Protein AF-A0A7C2TU18-F1 (afdb_monomer_lite)

Structure (mmCIF, N/CA/C/O backbone):
data_AF-A0A7C2TU18-F1
#
_entry.id   AF-A0A7C2TU18-F1
#
loop_
_atom_site.group_PDB
_atom_site.id
_atom_site.type_symbol
_atom_site.label_atom_id
_atom_site.label_alt_id
_atom_site.label_comp_id
_atom_site.label_asym_id
_atom_site.label_entity_id
_atom_site.label_seq_id
_atom_site.pdbx_PDB_ins_code
_atom_site.Cartn_x
_atom_site.Cartn_y
_atom_site.Cartn_z
_atom_site.occupancy
_atom_site.B_iso_or_equiv
_atom_site.auth_seq_id
_atom_site.auth_comp_id
_atom_site.auth_asym_id
_atom_site.auth_atom_id
_atom_site.pdbx_PDB_model_num
ATOM 1 N N . MET A 1 1 ? 30.950 6.510 -57.341 1.00 47.94 1 MET A N 1
ATOM 2 C CA . MET A 1 1 ? 30.329 5.318 -56.715 1.00 47.94 1 MET A CA 1
ATOM 3 C C . MET A 1 1 ? 30.258 5.414 -55.173 1.00 47.94 1 MET A C 1
ATOM 5 O O . MET A 1 1 ? 30.187 4.395 -54.511 1.00 47.94 1 MET A O 1
ATOM 9 N N . PHE A 1 2 ? 30.204 6.627 -54.588 1.00 46.41 2 PHE A N 1
ATOM 10 C CA . PHE A 1 2 ? 30.297 6.897 -53.133 1.00 46.41 2 PHE A CA 1
ATOM 11 C C . PHE A 1 2 ? 29.015 7.518 -52.537 1.00 46.41 2 PHE A C 1
ATOM 13 O O . PHE A 1 2 ? 29.055 8.304 -51.602 1.00 46.41 2 PHE A O 1
ATOM 20 N N . ARG A 1 3 ? 27.843 7.210 -53.104 1.00 42.16 3 ARG A N 1
ATOM 21 C CA . ARG A 1 3 ? 26.557 7.791 -52.658 1.00 42.16 3 ARG A CA 1
ATOM 22 C C . ARG A 1 3 ? 25.675 6.837 -51.849 1.00 42.16 3 ARG A C 1
ATOM 24 O O . ARG A 1 3 ? 24.644 7.254 -51.346 1.00 42.16 3 ARG A O 1
ATOM 31 N N . ARG A 1 4 ? 26.065 5.564 -51.724 1.00 37.66 4 ARG A N 1
ATOM 32 C CA . ARG A 1 4 ? 25.243 4.514 -51.091 1.00 37.66 4 ARG A CA 1
ATOM 33 C C . ARG A 1 4 ? 25.739 4.061 -49.712 1.00 37.66 4 ARG A C 1
ATOM 35 O O . ARG A 1 4 ? 25.010 3.363 -49.024 1.00 37.66 4 ARG A O 1
ATOM 42 N N . LEU A 1 5 ? 26.932 4.486 -49.288 1.00 42.22 5 LEU A N 1
ATOM 43 C CA . LEU A 1 5 ? 27.543 4.038 -48.027 1.00 42.22 5 LEU A CA 1
ATOM 44 C C . LEU A 1 5 ? 27.126 4.856 -46.793 1.00 42.22 5 LEU A C 1
ATOM 46 O O . LEU A 1 5 ? 27.224 4.351 -45.682 1.00 42.22 5 LEU A O 1
ATOM 50 N N . ILE A 1 6 ? 26.588 6.068 -46.963 1.00 50.03 6 ILE A N 1
ATOM 51 C CA . ILE A 1 6 ? 26.106 6.885 -45.831 1.00 50.03 6 ILE A CA 1
ATOM 52 C C . ILE A 1 6 ? 24.764 6.349 -45.298 1.00 50.03 6 ILE A C 1
ATOM 54 O O . ILE A 1 6 ? 24.495 6.412 -44.102 1.00 50.03 6 ILE A O 1
ATOM 58 N N . ALA A 1 7 ? 23.945 5.743 -46.164 1.00 43.28 7 ALA A N 1
ATOM 59 C CA . ALA A 1 7 ? 22.635 5.221 -45.784 1.00 43.28 7 ALA A CA 1
ATOM 60 C C . ALA A 1 7 ? 22.717 3.972 -44.886 1.00 43.28 7 ALA A C 1
ATOM 62 O O . ALA A 1 7 ? 21.845 3.772 -44.051 1.00 43.28 7 ALA A O 1
ATOM 63 N N . ALA A 1 8 ? 23.764 3.149 -45.013 1.00 45.88 8 ALA A N 1
ATOM 64 C CA . ALA A 1 8 ? 23.895 1.926 -44.219 1.00 45.88 8 ALA A CA 1
ATOM 65 C C . ALA A 1 8 ? 24.374 2.195 -42.780 1.00 45.88 8 ALA A C 1
ATOM 67 O O . ALA A 1 8 ? 23.942 1.513 -41.856 1.00 45.88 8 ALA A O 1
ATOM 68 N N . ALA A 1 9 ? 25.213 3.216 -42.568 1.00 46.28 9 ALA A N 1
ATOM 69 C CA . ALA A 1 9 ? 25.729 3.551 -41.239 1.00 46.28 9 ALA A CA 1
ATOM 70 C C . ALA A 1 9 ? 24.669 4.205 -40.332 1.00 46.28 9 ALA A C 1
ATOM 72 O O . ALA A 1 9 ? 24.688 4.010 -39.120 1.00 46.28 9 ALA A O 1
ATOM 73 N N . PHE A 1 10 ? 23.708 4.932 -40.911 1.00 44.97 10 PHE A N 1
ATOM 74 C CA . PHE A 1 10 ? 22.640 5.590 -40.149 1.00 44.97 10 PHE A CA 1
ATOM 75 C C . PHE A 1 10 ? 21.544 4.618 -39.675 1.00 44.97 10 PHE A C 1
ATOM 77 O O . PHE A 1 10 ? 20.883 4.868 -38.671 1.00 44.97 10 PHE A O 1
ATOM 84 N N . VAL A 1 11 ? 21.364 3.491 -40.371 1.00 45.97 11 VAL A N 1
ATOM 85 C CA . VAL A 1 11 ? 20.297 2.514 -40.086 1.00 45.97 11 VAL A CA 1
ATOM 86 C C . VAL A 1 11 ? 20.644 1.599 -38.903 1.00 45.97 11 VAL A C 1
ATOM 88 O O . VAL A 1 11 ? 19.749 1.140 -38.200 1.00 45.97 11 VAL A O 1
ATOM 91 N N . VAL A 1 12 ? 21.930 1.386 -38.609 1.00 48.75 12 VAL A N 1
ATOM 92 C CA . VAL A 1 12 ? 22.366 0.544 -37.475 1.00 48.75 12 VAL A CA 1
ATOM 93 C C . VAL A 1 12 ? 22.209 1.263 -36.122 1.00 48.75 12 VAL A C 1
ATOM 95 O O . VAL A 1 12 ? 22.082 0.616 -35.086 1.00 48.75 12 VAL A O 1
ATOM 98 N N . MET A 1 13 ? 22.138 2.599 -36.111 1.00 45.44 13 MET A N 1
ATOM 99 C CA . MET A 1 13 ? 22.118 3.404 -34.880 1.00 45.44 13 MET A CA 1
ATOM 100 C C . MET A 1 13 ? 20.735 3.510 -34.202 1.00 45.44 13 MET A C 1
ATOM 102 O O . MET A 1 13 ? 20.628 4.069 -33.116 1.00 45.44 13 MET A O 1
ATOM 106 N N . ILE A 1 14 ? 19.668 2.966 -34.797 1.00 50.91 14 ILE A N 1
ATOM 107 C CA . ILE A 1 14 ? 18.290 3.122 -34.280 1.00 50.91 14 ILE A CA 1
ATOM 108 C C . ILE A 1 14 ? 17.891 1.979 -33.313 1.00 50.91 14 ILE A C 1
ATOM 110 O O . ILE A 1 14 ? 16.820 2.002 -32.714 1.00 50.91 14 ILE A O 1
ATOM 114 N N . TYR A 1 15 ? 18.758 0.990 -33.076 1.00 46.94 15 TYR A N 1
ATOM 115 C CA . TYR A 1 15 ? 18.370 -0.255 -32.393 1.00 46.94 15 TYR A CA 1
ATOM 116 C C . TYR A 1 15 ? 18.419 -0.282 -30.852 1.00 46.94 15 TYR A C 1
ATOM 118 O O . TYR A 1 15 ? 18.188 -1.342 -30.278 1.00 46.94 15 TYR A O 1
ATOM 126 N N . PHE A 1 16 ? 18.658 0.830 -30.146 1.00 48.62 16 PHE A N 1
ATOM 127 C CA . PHE A 1 16 ? 18.847 0.786 -28.680 1.00 48.62 16 PHE A CA 1
ATOM 128 C C . PHE A 1 16 ? 18.056 1.820 -27.873 1.00 48.62 16 PHE A C 1
ATOM 130 O O . PHE A 1 16 ? 18.578 2.405 -26.929 1.00 48.62 16 PHE A O 1
ATOM 137 N N . ILE A 1 17 ? 16.773 2.026 -28.182 1.00 52.06 17 ILE A N 1
ATOM 138 C CA . ILE A 1 17 ? 15.893 2.774 -27.264 1.00 52.06 17 ILE A CA 1
ATOM 139 C C . ILE A 1 17 ? 14.558 2.074 -27.010 1.00 52.06 17 ILE A C 1
ATOM 141 O O . ILE A 1 17 ? 13.512 2.699 -26.904 1.00 52.06 17 ILE A O 1
ATOM 145 N N . THR A 1 18 ? 14.573 0.754 -26.829 1.00 55.19 18 THR A N 1
ATOM 146 C CA . THR A 1 18 ? 13.555 0.128 -25.975 1.00 55.19 18 THR A CA 1
ATOM 147 C C . THR A 1 18 ? 14.027 0.256 -24.533 1.00 55.19 18 THR A C 1
ATOM 149 O O . THR A 1 18 ? 14.586 -0.679 -23.960 1.00 55.19 18 THR A O 1
ATOM 152 N N . GLY A 1 19 ? 13.860 1.454 -23.966 1.00 53.28 19 GLY A N 1
ATOM 153 C CA . GLY A 1 19 ? 13.987 1.660 -22.530 1.00 53.28 19 GLY A CA 1
ATOM 154 C C . GLY A 1 19 ? 12.940 0.796 -21.841 1.00 53.28 19 GLY A C 1
ATOM 155 O O . GLY A 1 19 ? 11.756 1.121 -21.845 1.00 53.28 19 GLY A O 1
ATOM 156 N N . CYS A 1 20 ? 13.355 -0.353 -21.310 1.00 52.81 20 CYS A N 1
ATOM 157 C CA . CYS A 1 20 ? 12.496 -1.154 -20.457 1.00 52.81 20 CYS A CA 1
ATOM 158 C C . CYS A 1 20 ? 12.241 -0.319 -19.201 1.00 52.81 20 CYS A C 1
ATOM 160 O O . CYS A 1 20 ? 13.165 -0.082 -18.422 1.00 52.81 20 CYS A O 1
ATOM 162 N N . ALA A 1 21 ? 11.015 0.182 -19.037 1.00 55.09 21 ALA A N 1
ATOM 163 C CA . ALA A 1 21 ? 10.607 0.860 -17.817 1.00 55.09 21 ALA A CA 1
ATOM 164 C C . ALA A 1 21 ? 10.706 -0.147 -16.663 1.00 55.09 21 ALA A C 1
ATOM 166 O O . ALA A 1 21 ? 9.841 -1.006 -16.480 1.00 55.09 21 ALA A O 1
ATOM 167 N N . GLY A 1 22 ? 11.811 -0.089 -15.921 1.00 54.16 22 GLY A N 1
ATOM 168 C CA . GLY A 1 22 ? 12.026 -0.923 -14.751 1.00 54.16 22 GLY A CA 1
ATOM 169 C C . GLY A 1 22 ? 11.052 -0.507 -13.655 1.00 54.16 22 GLY A C 1
ATOM 170 O O . GLY A 1 22 ? 11.198 0.567 -13.075 1.00 54.16 22 GLY A O 1
ATOM 171 N N . SER A 1 23 ? 10.057 -1.348 -13.367 1.00 57.09 23 SER A N 1
ATOM 172 C CA . SER A 1 23 ? 9.248 -1.189 -12.156 1.00 57.09 23 SER A CA 1
ATOM 173 C C . SER A 1 23 ? 10.078 -1.667 -10.969 1.00 57.09 23 SER A C 1
ATOM 175 O O . SER A 1 23 ? 10.380 -2.860 -10.851 1.00 57.09 23 SER A O 1
ATOM 177 N N . SER A 1 24 ? 10.478 -0.738 -10.104 1.00 62.62 24 SER A N 1
ATOM 178 C CA . SER A 1 24 ? 11.196 -1.074 -8.876 1.00 62.62 24 SER A CA 1
ATOM 179 C C . SER A 1 24 ? 10.190 -1.414 -7.782 1.00 62.62 24 SER A C 1
ATOM 181 O O . SER A 1 24 ? 9.345 -0.592 -7.420 1.00 62.62 24 SER A O 1
ATOM 183 N N . ARG A 1 25 ? 10.277 -2.638 -7.250 1.00 73.31 25 ARG A N 1
ATOM 184 C CA . ARG A 1 25 ? 9.411 -3.108 -6.164 1.00 73.31 25 ARG A CA 1
ATOM 185 C C . ARG A 1 25 ? 10.062 -2.834 -4.816 1.00 73.31 25 ARG A C 1
ATOM 187 O O . ARG A 1 25 ? 11.115 -3.398 -4.527 1.00 73.31 25 ARG A O 1
ATOM 194 N N . THR A 1 26 ? 9.387 -2.071 -3.964 1.00 81.50 26 THR A N 1
ATOM 195 C CA . THR A 1 26 ? 9.884 -1.734 -2.622 1.00 81.50 26 THR A CA 1
ATOM 196 C C . THR A 1 26 ? 8.873 -2.149 -1.563 1.00 81.50 26 THR A C 1
ATOM 198 O O . THR A 1 26 ? 7.671 -1.939 -1.717 1.00 81.50 26 THR A O 1
ATOM 201 N N . ILE A 1 27 ? 9.349 -2.755 -0.475 1.00 86.50 27 ILE A N 1
ATOM 202 C CA . ILE A 1 27 ? 8.536 -3.035 0.713 1.00 86.50 27 ILE A CA 1
ATOM 203 C C . ILE A 1 27 ? 8.916 -2.012 1.771 1.00 86.50 27 ILE A C 1
ATOM 205 O O . ILE A 1 27 ? 10.089 -1.894 2.117 1.00 86.50 27 ILE A O 1
ATOM 209 N N . ILE A 1 28 ? 7.925 -1.300 2.292 1.00 87.25 28 ILE A N 1
ATOM 210 C CA . ILE A 1 28 ? 8.115 -0.307 3.345 1.00 87.25 28 ILE A CA 1
ATOM 211 C C . ILE A 1 28 ? 7.219 -0.618 4.540 1.00 87.25 28 ILE A C 1
ATOM 213 O O . ILE A 1 28 ? 6.201 -1.309 4.426 1.00 87.25 28 ILE A O 1
ATOM 217 N N . ASN A 1 29 ? 7.598 -0.085 5.694 1.00 89.06 29 ASN A N 1
ATOM 218 C CA . ASN A 1 29 ? 6.771 -0.135 6.892 1.00 89.06 29 ASN A CA 1
ATOM 219 C C . ASN A 1 29 ? 5.690 0.948 6.843 1.00 89.06 29 ASN A C 1
ATOM 221 O O . ASN A 1 29 ? 5.788 1.910 6.081 1.00 89.06 29 ASN A O 1
ATOM 225 N N . GLN A 1 30 ? 4.681 0.795 7.698 1.00 86.94 30 GLN A N 1
ATOM 226 C CA . GLN A 1 30 ? 3.585 1.748 7.874 1.00 86.94 30 GLN A CA 1
ATOM 227 C C . GLN A 1 30 ? 4.045 3.211 7.958 1.00 86.94 30 GLN A C 1
ATOM 229 O O . GLN A 1 30 ? 3.504 4.074 7.272 1.00 86.94 30 GLN A O 1
ATOM 234 N N . GLU A 1 31 ? 5.056 3.482 8.782 1.00 85.31 31 GLU A N 1
ATOM 235 C CA . GLU A 1 31 ? 5.574 4.830 9.048 1.00 85.31 31 GLU A CA 1
ATOM 236 C C . GLU A 1 31 ? 6.109 5.514 7.795 1.00 85.31 31 GLU A C 1
ATOM 238 O O . GLU A 1 31 ? 6.058 6.734 7.680 1.00 85.31 31 GLU A O 1
ATOM 243 N N . SER A 1 32 ? 6.602 4.725 6.840 1.00 85.06 32 SER A N 1
ATOM 244 C CA . SER A 1 32 ? 7.196 5.254 5.626 1.00 85.06 32 SER A CA 1
ATOM 245 C C . SER A 1 32 ? 6.162 5.539 4.534 1.00 85.06 32 SER A C 1
ATOM 247 O O . SER A 1 32 ? 6.475 6.252 3.586 1.00 85.06 32 SER A O 1
ATOM 249 N N . VAL A 1 33 ? 4.942 4.994 4.636 1.00 84.12 33 VAL A N 1
ATOM 250 C CA . VAL A 1 33 ? 3.895 5.120 3.603 1.00 84.12 33 VAL A CA 1
ATOM 251 C C . VAL A 1 33 ? 3.575 6.574 3.235 1.00 84.12 33 VAL A C 1
ATOM 253 O O . VAL A 1 33 ? 3.491 6.851 2.037 1.00 84.12 33 VAL A O 1
ATOM 256 N N . PRO A 1 34 ? 3.451 7.521 4.187 1.00 84.12 34 PRO A N 1
ATOM 257 C CA . PRO A 1 34 ? 3.138 8.912 3.861 1.00 84.12 34 PRO A CA 1
ATOM 258 C C . PRO A 1 34 ? 4.191 9.619 2.997 1.00 84.12 34 PRO A C 1
ATOM 260 O O . PRO A 1 34 ? 3.852 10.582 2.319 1.00 84.12 34 PRO A O 1
ATOM 263 N N . TYR A 1 35 ? 5.446 9.151 2.974 1.00 83.00 35 TYR A N 1
ATOM 264 C CA . TYR A 1 35 ? 6.505 9.755 2.151 1.00 83.00 35 TYR A CA 1
ATOM 265 C C . TYR A 1 35 ? 6.425 9.363 0.669 1.00 83.00 35 TYR A C 1
ATOM 267 O O . TYR A 1 35 ? 7.135 9.934 -0.154 1.00 83.00 35 TYR A O 1
ATOM 275 N N . PHE A 1 36 ? 5.571 8.398 0.315 1.00 79.75 36 PHE A N 1
ATOM 276 C CA . PHE A 1 36 ? 5.421 7.888 -1.047 1.00 79.75 36 PHE A CA 1
ATOM 277 C C . PHE A 1 36 ? 4.027 8.201 -1.607 1.00 79.75 36 PHE A C 1
ATOM 279 O O . PHE A 1 36 ? 3.278 7.302 -1.991 1.00 79.75 36 PHE A O 1
ATOM 286 N N . THR A 1 37 ? 3.669 9.487 -1.661 1.00 76.75 37 THR A N 1
ATOM 287 C CA . THR A 1 37 ? 2.358 9.958 -2.151 1.00 76.75 37 THR A CA 1
ATOM 288 C C . THR A 1 37 ? 2.113 9.652 -3.631 1.00 76.75 37 THR A C 1
ATOM 290 O O . THR A 1 37 ? 0.971 9.422 -4.035 1.00 76.75 37 THR A O 1
ATOM 293 N N . ASP A 1 38 ? 3.181 9.608 -4.430 1.00 77.06 38 ASP A N 1
ATOM 294 C CA . ASP A 1 38 ? 3.106 9.409 -5.883 1.00 77.06 38 ASP A CA 1
ATOM 295 C C . ASP A 1 38 ? 3.257 7.945 -6.311 1.00 77.06 38 ASP A C 1
ATOM 297 O O . ASP A 1 38 ? 2.951 7.586 -7.451 1.00 77.06 38 ASP A O 1
ATOM 301 N N . ALA A 1 39 ? 3.686 7.077 -5.395 1.00 82.00 39 ALA A N 1
ATOM 302 C CA . ALA A 1 39 ? 3.900 5.669 -5.682 1.00 82.00 39 ALA A CA 1
ATOM 303 C C . ALA A 1 39 ? 2.583 4.879 -5.672 1.00 82.00 39 ALA A C 1
ATOM 305 O O . ALA A 1 39 ? 1.641 5.170 -4.928 1.00 82.00 39 ALA A O 1
ATOM 306 N N . LYS A 1 40 ? 2.527 3.820 -6.486 1.00 89.31 40 LYS A N 1
ATOM 307 C CA . LYS A 1 40 ? 1.391 2.893 -6.492 1.00 89.31 40 LYS A CA 1
ATOM 308 C C . LYS A 1 40 ? 1.594 1.837 -5.418 1.00 89.31 40 LYS A C 1
ATOM 310 O O . LYS A 1 40 ? 2.545 1.061 -5.477 1.00 89.31 40 LYS A O 1
ATOM 315 N N . ILE A 1 41 ? 0.670 1.755 -4.468 1.00 91.50 41 ILE A N 1
ATOM 316 C CA . ILE A 1 41 ? 0.678 0.707 -3.446 1.00 91.50 41 ILE A CA 1
ATOM 317 C C . ILE A 1 41 ? 0.022 -0.539 -4.043 1.00 91.50 41 ILE A C 1
ATOM 319 O O . ILE A 1 41 ? -1.160 -0.534 -4.368 1.00 91.50 41 ILE A O 1
ATOM 323 N N . MET A 1 42 ? 0.776 -1.617 -4.216 1.00 92.69 42 MET A N 1
ATOM 324 C CA . MET A 1 42 ? 0.297 -2.837 -4.877 1.00 92.69 42 MET A CA 1
ATOM 325 C C . MET A 1 42 ? -0.309 -3.840 -3.920 1.00 92.69 42 MET A C 1
ATOM 327 O O . MET A 1 42 ? -1.260 -4.542 -4.259 1.00 92.69 42 MET A O 1
ATOM 331 N N . SER A 1 43 ? 0.201 -3.881 -2.700 1.00 92.62 43 SER A N 1
ATOM 332 C CA . SER A 1 43 ? -0.399 -4.686 -1.652 1.00 92.62 43 SER A CA 1
ATOM 333 C C . SER A 1 43 ? -0.099 -4.090 -0.295 1.00 92.62 43 SER A C 1
ATOM 335 O O . SER A 1 43 ? 0.944 -3.467 -0.100 1.00 92.62 43 SER A O 1
ATOM 337 N N . VAL A 1 44 ? -0.972 -4.346 0.664 1.00 94.75 44 VAL A N 1
ATOM 338 C CA . VAL A 1 44 ? -0.717 -4.050 2.070 1.00 94.75 44 VAL A CA 1
ATOM 339 C C . VAL A 1 44 ? -0.892 -5.307 2.892 1.00 94.75 44 VAL A C 1
ATOM 341 O O . VAL A 1 44 ? -1.784 -6.111 2.644 1.00 94.75 44 VAL A O 1
ATOM 344 N N . THR A 1 45 ? -0.013 -5.481 3.865 1.00 94.44 45 THR A N 1
ATOM 345 C CA . THR A 1 45 ? -0.129 -6.512 4.886 1.00 94.44 45 THR A CA 1
ATOM 346 C C . THR A 1 45 ? -0.618 -5.842 6.153 1.00 94.44 45 THR A C 1
ATOM 348 O O . THR A 1 45 ? 0.050 -4.939 6.660 1.00 94.44 45 THR A O 1
ATOM 351 N N . LEU A 1 46 ? -1.765 -6.275 6.651 1.00 93.75 46 LEU A N 1
ATOM 352 C CA . LEU A 1 46 ? -2.374 -5.765 7.867 1.00 93.75 46 LEU A CA 1
ATOM 353 C C . LEU A 1 46 ? -1.683 -6.326 9.122 1.00 93.75 46 LEU A C 1
ATOM 355 O O . LEU A 1 46 ? -0.906 -7.287 9.057 1.00 93.75 46 LEU A O 1
ATOM 359 N N . LEU A 1 47 ? -1.965 -5.726 10.279 1.00 92.44 47 LEU A N 1
ATOM 360 C CA . LEU A 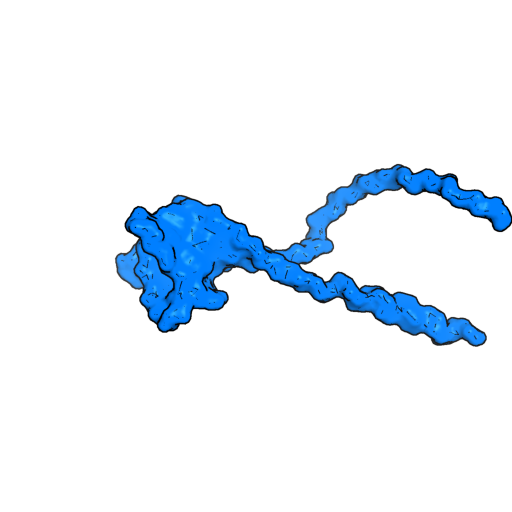1 47 ? -1.443 -6.176 11.578 1.00 92.44 47 LEU A CA 1
ATOM 361 C C . LEU A 1 47 ? -1.868 -7.613 11.927 1.00 92.44 47 LEU A C 1
ATOM 363 O O . LEU A 1 47 ? -1.075 -8.355 12.501 1.00 92.44 47 LEU A O 1
ATOM 367 N N . ASN A 1 48 ? -3.069 -8.030 11.511 1.00 92.06 48 ASN A N 1
ATOM 368 C CA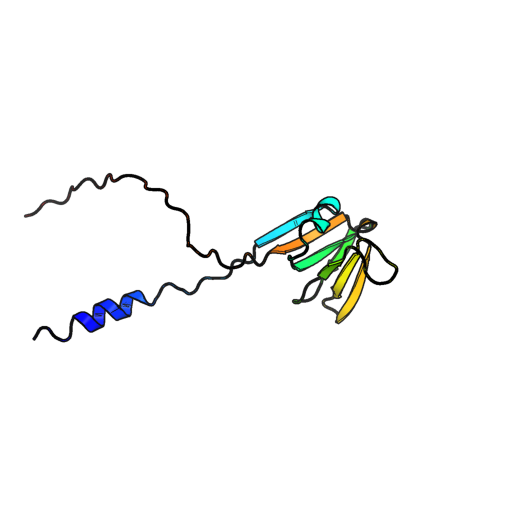 . ASN A 1 48 ? -3.577 -9.401 11.667 1.00 92.06 48 ASN A CA 1
ATOM 369 C C . ASN A 1 48 ? -2.907 -10.420 10.713 1.00 92.06 48 ASN A C 1
ATOM 371 O O . ASN A 1 48 ? -3.225 -11.604 10.761 1.00 92.06 48 ASN A O 1
ATOM 375 N N . GLY A 1 49 ? -1.991 -9.979 9.841 1.00 90.31 49 GLY A N 1
ATOM 376 C CA . GLY A 1 49 ? -1.313 -10.819 8.853 1.00 90.31 49 GLY A CA 1
ATOM 377 C C . GLY A 1 49 ? -2.045 -10.971 7.517 1.00 90.31 49 GLY A C 1
ATOM 378 O O . GLY A 1 49 ? -1.459 -11.514 6.582 1.00 90.31 49 GLY A O 1
ATOM 379 N N . GLU A 1 50 ? -3.269 -10.458 7.392 1.00 93.50 50 GLU A N 1
ATOM 380 C CA . GLU A 1 50 ? -4.029 -10.457 6.142 1.00 93.50 50 GLU A CA 1
ATOM 381 C C . GLU A 1 50 ? -3.335 -9.600 5.077 1.00 93.50 50 GLU A C 1
ATOM 383 O O . GLU A 1 50 ? -2.767 -8.545 5.374 1.00 93.50 50 GLU A O 1
ATOM 388 N N . VAL A 1 51 ? -3.378 -10.046 3.821 1.00 93.75 51 VAL A N 1
ATOM 389 C CA . VAL A 1 51 ? -2.774 -9.330 2.694 1.00 93.75 51 VAL A CA 1
ATOM 390 C C . VAL A 1 51 ? -3.855 -8.876 1.729 1.00 93.75 51 VAL A C 1
ATOM 392 O O . VAL A 1 51 ? -4.495 -9.690 1.067 1.00 93.75 51 VAL A O 1
ATOM 395 N N . ILE A 1 52 ? -4.001 -7.562 1.587 1.00 94.00 52 ILE A N 1
ATOM 396 C CA . ILE A 1 52 ? -4.898 -6.961 0.604 1.00 94.00 52 ILE A CA 1
ATOM 397 C C . ILE A 1 52 ? -4.079 -6.599 -0.627 1.00 94.00 52 ILE A C 1
ATOM 399 O O . ILE A 1 52 ? -3.138 -5.809 -0.552 1.00 94.00 52 ILE A O 1
ATOM 403 N N . THR A 1 53 ? -4.445 -7.185 -1.767 1.00 94.88 53 THR A N 1
ATOM 404 C CA . THR A 1 53 ? -3.794 -6.931 -3.059 1.00 94.88 53 THR A CA 1
ATOM 405 C C . THR A 1 53 ? -4.674 -6.036 -3.921 1.00 94.88 53 THR A C 1
ATOM 407 O O . THR A 1 53 ? -5.846 -6.341 -4.171 1.00 94.88 53 THR A O 1
ATOM 410 N N . PHE A 1 54 ? -4.103 -4.927 -4.381 1.00 94.50 54 PHE A N 1
ATOM 411 C CA . PHE A 1 54 ? -4.758 -3.980 -5.272 1.00 94.50 54 PHE A CA 1
ATOM 412 C C . PHE A 1 54 ? -4.637 -4.423 -6.733 1.00 94.50 54 PHE A C 1
ATOM 414 O O . PHE A 1 54 ? -3.754 -5.195 -7.102 1.00 94.50 54 PHE A O 1
ATOM 421 N N . ASN A 1 55 ? -5.546 -3.942 -7.577 1.00 93.38 55 ASN A N 1
ATOM 422 C CA . ASN A 1 55 ? -5.470 -4.153 -9.019 1.00 93.38 55 ASN A CA 1
ATOM 423 C C . ASN A 1 55 ? -4.343 -3.313 -9.657 1.00 93.38 55 ASN A C 1
ATOM 425 O O . ASN A 1 55 ? -3.620 -2.594 -8.972 1.00 93.38 55 ASN A O 1
ATOM 429 N N . ALA A 1 56 ? -4.211 -3.364 -10.986 1.00 89.12 56 ALA A N 1
ATOM 430 C CA . ALA A 1 56 ? -3.146 -2.675 -11.727 1.00 89.12 56 ALA A CA 1
ATOM 431 C C . ALA A 1 56 ? -3.102 -1.140 -11.539 1.00 89.12 56 ALA A C 1
ATOM 433 O O . ALA A 1 56 ? -2.074 -0.509 -11.798 1.00 89.12 56 ALA A O 1
ATOM 434 N N . ASN A 1 57 ? -4.193 -0.523 -11.071 1.00 89.50 57 ASN A N 1
ATOM 435 C CA . ASN A 1 57 ? -4.208 0.907 -10.752 1.00 89.50 57 ASN A CA 1
ATOM 436 C C . ASN A 1 57 ? -3.524 1.209 -9.410 1.00 89.50 57 ASN A C 1
ATOM 438 O O . ASN A 1 57 ? -3.092 2.341 -9.193 1.00 89.50 57 ASN A O 1
ATOM 442 N N . GLY A 1 58 ? -3.398 0.201 -8.545 1.00 90.88 58 GLY A N 1
ATOM 443 C CA . GLY A 1 58 ? -2.862 0.309 -7.197 1.00 90.88 58 GLY A CA 1
ATOM 444 C C . GLY A 1 58 ? -3.785 1.018 -6.214 1.00 90.88 58 GLY A C 1
ATOM 445 O O . GLY A 1 58 ? -4.855 1.528 -6.554 1.00 90.88 58 GLY A O 1
ATOM 446 N N . GLY A 1 59 ? -3.352 1.016 -4.961 1.00 92.62 59 GLY A N 1
ATOM 447 C CA . GLY A 1 59 ? -3.828 1.901 -3.915 1.00 92.62 59 GLY A CA 1
ATOM 448 C C . GLY A 1 59 ? -2.996 3.179 -3.862 1.00 92.62 59 GLY A C 1
ATOM 449 O O . GLY A 1 59 ? -1.830 3.202 -4.264 1.00 92.62 59 GLY A O 1
ATOM 450 N N . ARG A 1 60 ? -3.603 4.242 -3.344 1.00 91.44 60 ARG A N 1
ATOM 451 C CA . ARG A 1 60 ? -2.952 5.522 -3.057 1.00 91.44 60 ARG A CA 1
ATOM 452 C C . ARG A 1 60 ? -3.145 5.884 -1.600 1.00 91.44 60 ARG A C 1
ATOM 454 O O . ARG A 1 60 ? -4.201 5.620 -1.025 1.00 91.44 60 ARG A O 1
ATOM 461 N N . TYR A 1 61 ? -2.123 6.499 -1.027 1.00 91.88 61 TYR A N 1
ATOM 462 C CA . TYR A 1 61 ? -2.211 7.101 0.289 1.00 91.88 61 TYR A CA 1
ATOM 463 C C . TYR A 1 61 ? -2.953 8.441 0.216 1.00 91.88 61 TYR A C 1
ATOM 465 O O . TYR A 1 61 ? -2.724 9.240 -0.689 1.00 91.88 61 TYR A O 1
ATOM 473 N N . TYR A 1 62 ? -3.826 8.682 1.188 1.00 90.56 62 TYR A N 1
ATOM 474 C CA . TYR A 1 62 ? -4.521 9.941 1.395 1.00 90.56 62 TYR A CA 1
ATOM 475 C C . TYR A 1 62 ? -4.377 10.350 2.859 1.00 90.56 62 TYR A C 1
ATOM 477 O O . TYR A 1 62 ? -4.816 9.634 3.761 1.00 90.56 62 TYR A O 1
ATOM 485 N N . GLU A 1 63 ? -3.829 11.543 3.090 1.00 89.62 63 GLU A N 1
ATOM 486 C CA . GLU A 1 63 ? -3.750 12.141 4.429 1.00 89.62 63 GLU A CA 1
ATOM 487 C C . GLU A 1 63 ? -5.151 12.344 5.024 1.00 89.62 63 GLU A C 1
ATOM 489 O O . GLU A 1 63 ? -5.384 12.137 6.213 1.00 89.62 63 GLU A O 1
ATOM 494 N N . ARG A 1 64 ? -6.121 12.693 4.171 1.00 88.56 64 ARG A N 1
ATOM 495 C CA . ARG A 1 64 ? -7.529 12.838 4.534 1.00 88.56 64 ARG A CA 1
ATOM 496 C C . ARG A 1 64 ? -8.407 12.319 3.407 1.00 88.56 64 ARG A C 1
ATOM 498 O O . ARG A 1 64 ? -8.317 12.790 2.275 1.00 88.56 64 ARG A O 1
ATOM 505 N N . TYR A 1 65 ? -9.279 11.375 3.725 1.00 86.19 65 TYR A N 1
ATOM 506 C CA . TYR A 1 65 ? -10.265 10.841 2.796 1.00 86.19 65 TYR A CA 1
ATOM 507 C C . TYR A 1 65 ? -11.605 10.714 3.514 1.00 86.19 65 TYR A C 1
ATOM 509 O O . TYR A 1 65 ? -11.781 9.886 4.411 1.00 86.19 65 TYR A O 1
ATOM 517 N N . LYS A 1 66 ? -12.566 11.556 3.119 1.00 87.31 66 LYS A N 1
ATOM 518 C CA . LYS A 1 66 ? -13.854 11.702 3.815 1.00 87.31 66 LYS A CA 1
ATOM 519 C C . LYS A 1 66 ? -13.623 12.027 5.306 1.00 87.31 66 LYS A C 1
ATOM 521 O O . LYS A 1 66 ? -12.899 12.968 5.613 1.00 87.31 66 LYS A O 1
ATOM 526 N N . ASN A 1 67 ? -14.199 11.236 6.214 1.00 88.06 67 ASN A N 1
ATOM 527 C CA . ASN A 1 67 ? -14.071 11.393 7.668 1.00 88.06 67 ASN A CA 1
ATOM 528 C C . ASN A 1 67 ? -12.897 10.599 8.265 1.00 88.06 67 ASN A C 1
ATOM 530 O O . ASN A 1 67 ? -12.776 10.515 9.483 1.00 88.06 67 ASN A O 1
ATOM 534 N N . GLN A 1 68 ? -12.053 9.990 7.429 1.00 85.50 68 GLN A N 1
ATOM 535 C CA . GLN A 1 68 ? -10.913 9.193 7.869 1.00 85.50 68 GLN A CA 1
ATOM 536 C C . GLN A 1 68 ? -9.609 9.908 7.515 1.00 85.50 68 GLN A C 1
ATOM 538 O O . GLN A 1 68 ? -9.492 10.552 6.469 1.00 85.50 68 GLN A O 1
ATOM 543 N N . GLN A 1 69 ? -8.635 9.812 8.412 1.00 90.75 69 GLN A N 1
ATOM 544 C CA . GLN A 1 69 ? -7.298 10.368 8.229 1.00 90.75 69 GLN A CA 1
ATOM 545 C C . GLN A 1 69 ? -6.312 9.231 7.987 1.00 90.75 69 GLN A C 1
ATOM 547 O O . GLN A 1 69 ? -6.532 8.122 8.474 1.00 90.75 69 GLN A O 1
ATOM 552 N N . ARG A 1 70 ? -5.244 9.520 7.239 1.00 91.00 70 ARG A N 1
ATOM 553 C CA . ARG A 1 70 ? -4.124 8.611 6.967 1.00 91.00 70 ARG A CA 1
ATOM 554 C C . ARG A 1 70 ? -4.620 7.242 6.493 1.00 91.00 70 ARG A C 1
ATOM 556 O O . ARG A 1 70 ? -4.505 6.239 7.194 1.00 91.00 70 ARG A O 1
ATOM 563 N N . VAL A 1 71 ? -5.217 7.198 5.306 1.00 93.94 71 VAL A N 1
ATOM 564 C CA . VAL A 1 71 ? -5.780 5.964 4.737 1.00 93.94 71 VAL A CA 1
ATOM 565 C C . VAL A 1 71 ? -5.161 5.621 3.391 1.00 93.94 71 VAL A C 1
ATOM 567 O O . VAL A 1 71 ? -4.724 6.492 2.645 1.00 93.94 71 VAL A O 1
ATOM 570 N N . ILE A 1 72 ? -5.171 4.338 3.051 1.00 92.88 72 ILE A N 1
ATOM 571 C CA . ILE A 1 72 ? -4.844 3.832 1.723 1.00 92.88 72 ILE A CA 1
ATOM 572 C C . ILE A 1 72 ? -6.152 3.451 1.038 1.00 92.88 72 ILE A C 1
ATOM 574 O O . ILE A 1 72 ? -6.928 2.652 1.565 1.00 92.88 72 ILE A O 1
ATOM 578 N N . VAL A 1 73 ? -6.396 4.022 -0.137 1.00 94.00 73 VAL A N 1
ATOM 579 C CA . VAL A 1 73 ? -7.611 3.784 -0.922 1.00 94.00 73 VAL A CA 1
ATOM 580 C C . VAL A 1 73 ? -7.235 3.205 -2.273 1.00 94.00 73 VAL A C 1
ATOM 582 O O . VAL A 1 73 ? -6.376 3.740 -2.970 1.00 94.00 73 VAL A O 1
ATOM 585 N N . GLY A 1 74 ? -7.905 2.128 -2.666 1.00 94.06 74 GLY A N 1
ATOM 586 C CA . GLY A 1 74 ? -7.713 1.508 -3.973 1.00 94.06 74 GLY A CA 1
ATOM 587 C C . GLY A 1 74 ? -8.802 0.497 -4.287 1.00 94.06 74 GLY A C 1
ATOM 588 O O . GLY A 1 74 ? -9.700 0.259 -3.481 1.00 94.06 74 GLY A O 1
ATOM 589 N N . ARG A 1 75 ? -8.726 -0.119 -5.468 1.00 94.81 75 ARG A N 1
ATOM 590 C CA . ARG A 1 75 ? -9.567 -1.274 -5.806 1.00 94.81 75 ARG A CA 1
ATOM 591 C C . ARG A 1 75 ? -8.755 -2.552 -5.709 1.00 94.81 75 ARG A C 1
ATOM 593 O O . ARG A 1 75 ? -7.634 -2.605 -6.212 1.00 94.81 75 ARG A O 1
ATOM 600 N N . THR A 1 76 ? -9.321 -3.573 -5.085 1.00 94.56 76 THR A N 1
ATOM 601 C CA . THR A 1 76 ? -8.715 -4.901 -5.008 1.00 94.56 76 THR A CA 1
ATOM 602 C C . THR A 1 76 ? -8.725 -5.580 -6.375 1.00 94.56 76 THR A C 1
ATOM 604 O O . THR A 1 76 ? -9.435 -5.165 -7.298 1.00 94.56 76 THR A O 1
ATOM 607 N N . VAL A 1 77 ? -7.963 -6.664 -6.507 1.00 92.94 77 VAL A N 1
ATOM 608 C CA . VAL A 1 77 ? -8.002 -7.536 -7.696 1.00 92.94 77 VAL A CA 1
ATOM 609 C C . VAL A 1 77 ? -9.394 -8.125 -7.971 1.00 92.94 77 VAL A C 1
ATOM 611 O O . VAL A 1 77 ? -9.703 -8.451 -9.109 1.00 92.94 77 VAL A O 1
ATOM 614 N N . GLN A 1 78 ? -10.257 -8.191 -6.953 1.00 92.56 78 GLN A N 1
ATOM 615 C CA . GLN A 1 78 ? -11.653 -8.638 -7.057 1.00 92.56 78 GLN A CA 1
ATOM 616 C C . GLN A 1 78 ? -12.610 -7.508 -7.485 1.00 92.56 78 GLN A C 1
ATOM 618 O O . GLN A 1 78 ? -13.819 -7.704 -7.545 1.00 92.56 78 GLN A O 1
ATOM 623 N N . GLY A 1 79 ? -12.092 -6.303 -7.746 1.00 90.44 79 GLY A N 1
ATOM 624 C CA . GLY A 1 79 ? -12.882 -5.140 -8.155 1.00 90.44 79 GLY A CA 1
ATOM 625 C C . GLY A 1 79 ? -13.560 -4.385 -7.007 1.00 90.44 79 GLY A C 1
ATOM 626 O O . GLY A 1 79 ? -14.226 -3.382 -7.259 1.00 90.44 79 GLY A O 1
ATOM 627 N N . GLN A 1 80 ? -13.369 -4.810 -5.756 1.00 93.38 80 GLN A N 1
ATOM 628 C CA . GLN A 1 80 ? -13.951 -4.160 -4.581 1.00 93.38 80 GLN A CA 1
ATOM 629 C C . GLN A 1 80 ? -13.144 -2.921 -4.184 1.00 93.38 80 GLN A C 1
ATOM 631 O O . GLN A 1 80 ? -11.916 -2.928 -4.230 1.00 93.38 80 GLN A O 1
ATOM 636 N N . SER A 1 81 ? -13.818 -1.852 -3.764 1.00 92.56 81 SER A N 1
ATOM 637 C CA . SER A 1 81 ? -13.145 -0.682 -3.189 1.00 92.56 81 SER A CA 1
ATOM 638 C C . SER A 1 81 ? -12.678 -0.999 -1.770 1.00 92.56 81 SER A C 1
ATOM 640 O O . SER A 1 81 ? -13.496 -1.326 -0.915 1.00 92.56 81 SER A O 1
ATOM 642 N N . ALA A 1 82 ? -11.381 -0.861 -1.514 1.00 92.81 82 ALA A N 1
ATOM 643 C CA . ALA A 1 82 ? -10.781 -1.023 -0.198 1.00 92.81 82 ALA A CA 1
ATOM 644 C C . ALA A 1 82 ? -10.327 0.339 0.339 1.00 92.81 82 ALA A C 1
ATOM 646 O O . ALA A 1 82 ? -9.653 1.102 -0.357 1.00 92.81 82 ALA A O 1
ATOM 647 N N . VAL A 1 83 ? -10.704 0.625 1.586 1.00 94.31 83 VAL A N 1
ATOM 648 C CA . VAL A 1 83 ? -10.252 1.787 2.358 1.00 94.31 83 VAL A CA 1
ATOM 649 C C . VAL A 1 83 ? -9.614 1.252 3.627 1.00 94.31 83 VAL A C 1
ATOM 651 O O . VAL A 1 83 ? -10.284 0.628 4.445 1.00 94.31 83 VAL A O 1
ATOM 654 N N . ILE A 1 84 ? -8.311 1.457 3.762 1.00 93.12 84 ILE A N 1
ATOM 655 C CA . ILE A 1 84 ? -7.500 0.812 4.790 1.00 93.12 84 ILE A CA 1
ATOM 656 C C . ILE A 1 84 ? -6.856 1.908 5.624 1.00 93.12 84 ILE A C 1
ATOM 658 O O . ILE A 1 84 ? -6.076 2.702 5.104 1.00 93.12 84 ILE A O 1
ATOM 662 N N . ALA A 1 85 ? -7.187 1.964 6.911 1.00 93.12 85 ALA A N 1
ATOM 663 C CA . ALA A 1 85 ? -6.519 2.872 7.835 1.00 93.12 85 ALA A CA 1
ATOM 664 C C . ALA A 1 85 ? -5.046 2.493 7.957 1.00 93.12 85 ALA A C 1
ATOM 666 O O . ALA A 1 85 ? -4.728 1.313 8.129 1.00 93.12 85 ALA A O 1
ATOM 667 N N . LEU A 1 86 ? -4.160 3.486 7.880 1.00 91.75 86 LEU A N 1
ATOM 668 C CA . LEU A 1 86 ? -2.724 3.256 7.959 1.00 91.75 86 LEU A CA 1
ATOM 669 C C . LEU A 1 86 ? -2.350 2.580 9.285 1.00 91.75 86 LEU A C 1
ATOM 671 O O . LEU A 1 86 ? -1.501 1.705 9.277 1.00 91.75 86 LEU A O 1
ATOM 675 N N . ASP A 1 87 ? -3.057 2.882 10.376 1.00 92.00 87 ASP A N 1
ATOM 676 C CA . ASP A 1 87 ? -2.862 2.270 11.701 1.00 92.00 87 ASP A CA 1
ATOM 677 C C . ASP A 1 87 ? -3.079 0.750 11.732 1.00 92.00 87 ASP A C 1
ATOM 679 O O . ASP A 1 87 ? -2.569 0.071 12.616 1.00 92.00 87 ASP A O 1
ATOM 683 N N . ASN A 1 88 ? -3.793 0.197 10.748 1.00 92.44 88 ASN A N 1
ATOM 684 C CA . ASN A 1 88 ? -3.989 -1.246 10.609 1.00 92.44 88 ASN A CA 1
ATOM 685 C C . ASN A 1 88 ? -2.963 -1.901 9.675 1.00 92.44 88 ASN A C 1
ATOM 687 O O . ASN A 1 88 ? -3.001 -3.119 9.486 1.00 92.44 88 ASN A O 1
ATOM 691 N N . VAL A 1 89 ? -2.068 -1.126 9.060 1.00 91.75 89 VAL A N 1
ATOM 692 C CA . VAL A 1 89 ? -1.081 -1.608 8.091 1.00 91.75 89 VAL A CA 1
ATOM 693 C C . VAL A 1 89 ? 0.215 -1.919 8.814 1.00 91.75 89 VAL A C 1
ATOM 695 O O . VAL A 1 89 ? 0.784 -1.071 9.474 1.00 91.75 89 VAL A O 1
ATOM 698 N N . ARG A 1 90 ? 0.750 -3.121 8.622 1.00 90.56 90 ARG A N 1
ATOM 699 C CA . ARG A 1 90 ? 2.092 -3.488 9.084 1.00 90.56 90 ARG A CA 1
ATOM 700 C C . ARG A 1 90 ? 3.152 -3.111 8.052 1.00 90.56 90 ARG A C 1
ATOM 702 O O . ARG A 1 90 ? 4.181 -2.525 8.378 1.00 90.56 90 ARG A O 1
ATOM 709 N N . LYS A 1 91 ? 2.909 -3.491 6.795 1.00 90.12 91 LYS A N 1
ATOM 710 C CA . LYS A 1 91 ? 3.820 -3.276 5.661 1.00 90.12 91 LYS A CA 1
ATOM 711 C C . LYS A 1 91 ? 3.031 -2.939 4.405 1.00 90.12 91 LYS A C 1
ATOM 713 O O . LYS A 1 91 ? 1.958 -3.498 4.183 1.00 90.12 91 LYS A O 1
ATOM 718 N N . ALA A 1 92 ? 3.592 -2.084 3.564 1.00 90.94 92 ALA A N 1
ATOM 719 C CA . ALA A 1 92 ? 3.071 -1.776 2.241 1.00 90.94 92 ALA A CA 1
ATOM 720 C C . ALA A 1 92 ? 4.103 -2.161 1.180 1.00 90.94 92 ALA A C 1
ATOM 722 O O . ALA A 1 92 ? 5.306 -1.961 1.352 1.00 90.94 92 ALA A O 1
ATOM 723 N N . ARG A 1 93 ? 3.627 -2.723 0.075 1.00 89.94 93 ARG A N 1
ATOM 724 C CA . ARG A 1 93 ? 4.424 -2.977 -1.121 1.00 89.94 93 ARG A CA 1
ATOM 725 C C . ARG A 1 93 ? 4.083 -1.917 -2.148 1.00 89.94 93 ARG A C 1
ATOM 727 O O . ARG A 1 93 ? 2.909 -1.743 -2.470 1.00 89.94 93 ARG A O 1
ATOM 734 N N . LEU A 1 94 ? 5.100 -1.260 -2.672 1.00 86.81 94 LEU A N 1
ATOM 735 C CA . LEU A 1 94 ? 4.973 -0.220 -3.673 1.00 86.81 94 LEU A CA 1
ATOM 736 C C . LEU A 1 94 ? 5.647 -0.674 -4.950 1.00 86.81 94 LEU A C 1
ATOM 738 O O . LEU A 1 94 ? 6.723 -1.275 -4.908 1.00 86.81 94 LEU A O 1
ATOM 742 N N . ASP A 1 95 ? 5.016 -0.333 -6.061 1.00 81.75 95 ASP A N 1
ATOM 743 C CA . ASP A 1 95 ? 5.678 -0.285 -7.350 1.00 81.75 95 ASP A CA 1
ATOM 744 C C . ASP A 1 95 ? 5.991 1.189 -7.604 1.00 81.75 95 ASP A C 1
ATOM 746 O O . ASP A 1 95 ? 5.102 2.008 -7.873 1.00 81.75 95 ASP A O 1
ATOM 750 N N . ASN A 1 96 ? 7.268 1.538 -7.454 1.00 63.12 96 ASN A N 1
ATOM 751 C CA . ASN A 1 96 ? 7.756 2.797 -7.978 1.00 63.12 96 ASN A CA 1
ATOM 752 C C . ASN A 1 96 ? 7.836 2.621 -9.487 1.00 63.12 96 ASN A C 1
ATOM 754 O O . ASN A 1 96 ? 8.693 1.902 -10.008 1.00 63.12 96 ASN A O 1
ATOM 758 N N . VAL A 1 97 ?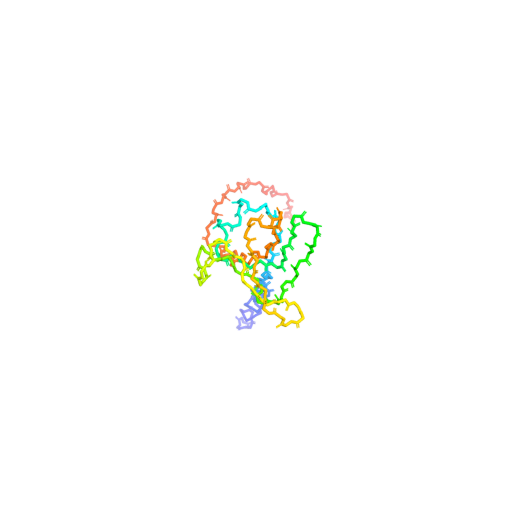 6.950 3.322 -10.190 1.00 55.00 97 VAL A N 1
ATOM 759 C CA . VAL A 1 97 ? 7.271 3.750 -11.542 1.00 55.00 97 VAL A CA 1
ATOM 760 C C . VAL A 1 97 ? 8.364 4.787 -11.340 1.00 55.00 97 VAL A C 1
ATOM 762 O O . VAL A 1 97 ? 8.084 5.972 -11.190 1.00 55.00 97 VAL A O 1
ATOM 765 N N . THR A 1 98 ? 9.612 4.332 -11.227 1.00 50.75 98 THR A N 1
ATOM 766 C CA . THR A 1 98 ? 10.752 5.171 -11.564 1.00 50.75 98 THR A CA 1
ATOM 767 C C . THR A 1 98 ? 10.454 5.620 -12.983 1.00 50.75 98 THR A C 1
ATOM 769 O O . THR A 1 98 ? 10.607 4.842 -13.926 1.00 50.75 98 THR A O 1
ATOM 772 N N . GLY A 1 99 ? 9.892 6.829 -13.109 1.00 44.78 99 GLY A N 1
ATOM 773 C CA . GLY A 1 99 ? 9.892 7.551 -14.366 1.00 44.78 99 GLY A CA 1
ATOM 774 C C . GLY A 1 99 ? 11.298 7.425 -14.917 1.00 44.78 99 GLY A C 1
ATOM 775 O O . GLY A 1 99 ? 12.243 7.415 -14.125 1.00 44.78 99 GLY A O 1
ATOM 776 N N . GLU A 1 100 ? 11.370 7.169 -16.220 1.00 40.75 100 GLU A N 1
ATOM 777 C CA . GLU A 1 100 ? 12.578 7.152 -17.030 1.00 40.75 100 GLU A CA 1
ATOM 778 C C . GLU A 1 100 ? 13.838 7.525 -16.256 1.00 40.75 100 GLU A C 1
ATOM 780 O O . GLU A 1 100 ? 13.965 8.637 -15.740 1.00 40.75 100 GLU A O 1
ATOM 785 N N . VAL A 1 101 ? 14.814 6.616 -16.248 1.00 44.62 101 VAL A N 1
ATOM 786 C CA . VAL A 1 101 ? 16.207 7.051 -16.202 1.00 44.62 101 VAL A CA 1
ATOM 787 C C . VAL A 1 101 ? 16.403 7.910 -17.450 1.00 44.62 101 VAL A C 1
ATOM 789 O O . VAL A 1 101 ? 16.849 7.441 -18.496 1.00 44.62 101 VAL A O 1
ATOM 792 N N . ASP A 1 102 ? 15.981 9.165 -17.348 1.00 39.50 102 ASP A N 1
ATOM 793 C CA . ASP A 1 102 ? 16.348 10.244 -18.221 1.00 39.50 102 ASP A CA 1
ATOM 794 C C . ASP A 1 102 ? 17.845 10.356 -17.961 1.00 39.50 102 ASP A C 1
ATOM 796 O O . ASP A 1 102 ? 18.304 10.880 -16.944 1.00 39.50 102 ASP A O 1
ATOM 800 N N . ASN A 1 103 ? 18.620 9.706 -18.828 1.00 41.88 103 ASN A N 1
ATOM 801 C CA . ASN A 1 103 ? 20.079 9.695 -18.819 1.00 41.88 103 ASN A CA 1
ATOM 802 C C . ASN A 1 103 ? 20.593 11.078 -19.263 1.00 41.88 103 ASN A C 1
ATOM 804 O O . ASN A 1 103 ? 21.431 11.224 -20.150 1.00 41.88 103 ASN A O 1
ATOM 808 N N . ARG A 1 104 ? 20.046 12.128 -18.652 1.00 47.91 104 ARG A N 1
ATOM 809 C CA . ARG A 1 104 ? 20.442 13.521 -18.767 1.00 47.91 104 ARG A CA 1
ATOM 810 C C . ARG A 1 104 ? 21.025 13.947 -17.430 1.00 47.91 104 ARG A C 1
ATOM 812 O O . ARG A 1 104 ? 20.445 14.745 -16.706 1.00 47.91 104 ARG A O 1
ATOM 819 N N . GLY A 1 105 ? 22.199 13.411 -17.115 1.00 40.69 105 GLY A N 1
ATOM 820 C CA . GLY A 1 105 ? 23.034 13.974 -16.061 1.00 40.69 105 GLY A CA 1
ATOM 821 C C . GLY A 1 105 ? 23.671 12.951 -15.143 1.00 40.69 105 GLY A C 1
ATOM 822 O O . GLY A 1 105 ? 23.301 12.851 -13.982 1.00 40.69 105 GLY A O 1
ATOM 823 N N . MET A 1 106 ? 24.714 12.276 -15.619 1.00 38.75 106 MET A N 1
ATOM 824 C CA . MET A 1 106 ? 25.873 12.056 -14.758 1.00 38.75 106 MET A CA 1
ATOM 825 C C . MET A 1 106 ? 27.121 11.852 -15.611 1.00 38.75 106 MET A C 1
ATOM 827 O O . MET A 1 106 ? 27.444 10.762 -16.072 1.00 38.75 106 MET A O 1
ATOM 831 N N . PHE A 1 107 ? 27.816 12.964 -15.837 1.00 45.25 107 PHE A N 1
ATOM 832 C CA . PHE A 1 107 ? 29.245 12.947 -16.092 1.00 45.25 107 PHE A CA 1
ATOM 833 C C . PHE A 1 107 ? 29.937 12.232 -14.925 1.00 45.25 107 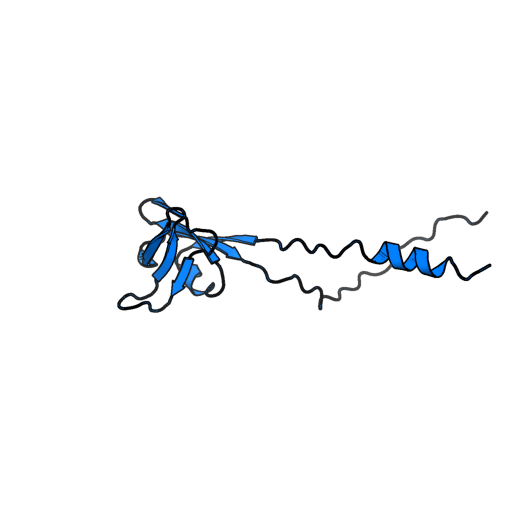PHE A C 1
ATOM 835 O O . PHE A 1 107 ? 29.896 12.728 -13.803 1.00 45.25 107 PHE A O 1
ATOM 842 N N . PHE A 1 108 ? 30.641 11.140 -15.208 1.00 42.28 108 PHE A N 1
ATOM 843 C CA . PHE A 1 108 ? 31.903 10.834 -14.541 1.00 42.28 108 PHE A CA 1
ATOM 844 C C . PHE A 1 108 ? 32.913 10.410 -15.618 1.00 42.28 108 PHE A C 1
ATOM 846 O O . PHE A 1 108 ? 32.670 9.427 -16.319 1.00 42.28 108 PHE A O 1
ATOM 853 N N . PRO A 1 109 ? 34.015 11.160 -15.813 1.00 50.19 109 PRO A N 1
ATOM 854 C CA . PRO A 1 109 ? 35.064 10.794 -16.746 1.00 50.19 109 PRO A CA 1
ATOM 855 C C . PRO A 1 109 ? 36.010 9.815 -16.048 1.00 50.19 109 PRO A C 1
ATOM 857 O O . PRO A 1 109 ? 36.762 10.209 -15.158 1.00 50.19 109 PRO A O 1
ATOM 860 N N . THR A 1 110 ? 36.014 8.548 -16.450 1.00 47.94 110 THR A N 1
ATOM 861 C CA . THR A 1 110 ? 37.111 7.639 -16.097 1.00 47.94 110 THR A CA 1
ATOM 862 C C . THR A 1 110 ? 38.088 7.569 -17.262 1.00 47.94 110 THR A C 1
ATOM 864 O O . THR A 1 110 ? 37.768 7.099 -18.352 1.00 47.94 110 THR A O 1
ATOM 867 N N . LEU A 1 111 ? 39.277 8.113 -17.008 1.00 41.75 111 LEU A N 1
ATOM 868 C CA . LEU A 1 111 ? 40.457 8.110 -17.862 1.00 41.75 111 LEU A CA 1
ATOM 869 C C . LEU A 1 111 ? 40.730 6.743 -18.521 1.00 41.75 111 LEU A C 1
ATOM 871 O O . LEU A 1 111 ? 40.954 5.742 -17.851 1.00 41.75 111 LEU A O 1
ATOM 875 N N . LEU A 1 112 ? 40.779 6.758 -19.852 1.00 42.91 112 LEU A N 1
ATOM 876 C CA . LEU A 1 112 ? 41.897 6.333 -20.705 1.00 42.91 112 LEU A CA 1
ATOM 877 C C . LEU A 1 112 ? 42.984 5.451 -20.047 1.00 42.91 112 LEU A C 1
ATOM 879 O O . LEU A 1 112 ? 43.935 5.981 -19.487 1.00 42.91 112 LEU A O 1
ATOM 883 N N . ILE A 1 113 ? 42.921 4.131 -20.261 1.00 47.84 113 ILE A N 1
ATOM 884 C CA . ILE A 1 113 ? 44.093 3.304 -20.612 1.00 47.84 113 ILE A CA 1
ATOM 885 C C . ILE A 1 113 ? 43.625 2.244 -21.622 1.00 47.84 113 ILE A C 1
ATOM 887 O O . ILE A 1 113 ? 43.303 1.116 -21.262 1.00 47.84 113 ILE A O 1
ATOM 891 N N . VAL A 1 114 ? 43.573 2.602 -22.907 1.00 43.03 114 VAL A N 1
ATOM 892 C CA . VAL A 1 114 ? 43.67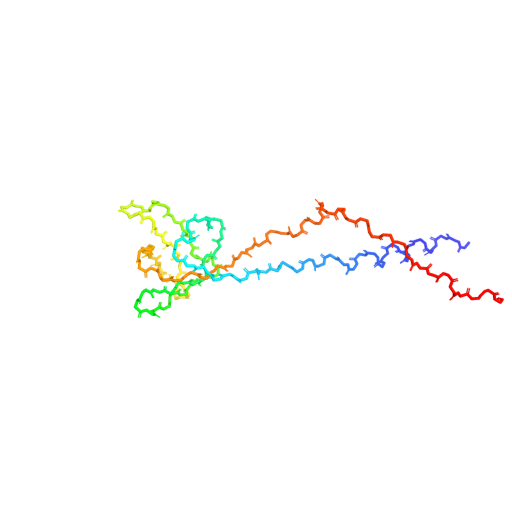2 1.593 -23.971 1.00 43.03 114 VAL A CA 1
ATOM 893 C C . VAL A 1 114 ? 45.128 1.595 -24.396 1.00 43.03 114 VAL A C 1
ATOM 895 O O . VAL A 1 114 ? 45.581 2.491 -25.105 1.00 43.03 114 VAL A O 1
ATOM 898 N N . GLY A 1 115 ? 45.875 0.609 -23.899 1.00 35.75 115 GLY A N 1
ATOM 899 C CA . GLY A 1 115 ? 47.158 0.250 -24.473 1.00 35.75 115 GLY A CA 1
ATOM 900 C C . GLY A 1 115 ? 46.943 -0.097 -25.940 1.00 35.75 115 GLY A C 1
ATOM 901 O O . GLY A 1 115 ? 46.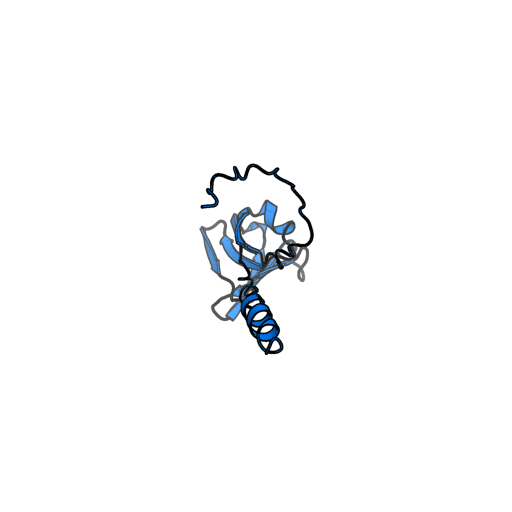275 -1.078 -26.263 1.00 35.75 115 GLY A O 1
ATOM 902 N N . VAL A 1 116 ? 47.489 0.728 -26.830 1.00 37.44 116 VAL A N 1
ATOM 903 C CA . VAL A 1 116 ? 47.635 0.383 -28.241 1.00 37.44 116 VAL A CA 1
ATOM 904 C C . VAL A 1 116 ? 48.724 -0.683 -28.315 1.00 37.44 116 VAL A C 1
ATOM 906 O O . VAL A 1 116 ? 49.906 -0.388 -28.445 1.00 37.44 116 VAL A O 1
ATOM 909 N N . ALA A 1 117 ? 48.313 -1.937 -28.177 1.00 43.25 117 ALA A N 1
ATOM 910 C CA . ALA A 1 117 ? 49.071 -3.091 -28.621 1.00 43.25 117 ALA A CA 1
ATOM 911 C C . ALA A 1 117 ? 48.255 -3.763 -29.728 1.00 43.25 117 ALA A C 1
ATOM 913 O O . ALA A 1 117 ? 47.516 -4.713 -29.496 1.00 43.25 117 ALA A O 1
ATOM 914 N N . ALA A 1 118 ? 48.358 -3.225 -30.938 1.00 37.03 118 ALA A N 1
ATOM 915 C CA . ALA A 1 118 ? 48.033 -3.959 -32.149 1.00 37.03 118 ALA A CA 1
ATOM 916 C C . ALA A 1 118 ? 48.989 -3.479 -33.239 1.00 37.03 118 ALA A C 1
ATOM 918 O O . ALA A 1 118 ? 48.941 -2.334 -33.682 1.00 37.03 118 ALA A O 1
ATOM 919 N N . ALA A 1 119 ? 49.922 -4.369 -33.561 1.00 35.09 119 ALA A N 1
ATOM 920 C CA . ALA A 1 119 ? 50.937 -4.227 -34.581 1.00 35.09 119 ALA A CA 1
ATOM 921 C C . ALA A 1 119 ? 50.322 -3.818 -35.927 1.00 35.09 119 ALA A C 1
ATOM 923 O O . ALA A 1 119 ? 49.344 -4.417 -36.372 1.00 35.09 119 ALA A O 1
ATOM 924 N N . ILE A 1 120 ? 50.925 -2.823 -36.575 1.00 37.53 120 ILE A N 1
ATOM 925 C CA . ILE A 1 120 ? 50.763 -2.603 -38.010 1.00 37.53 120 ILE A CA 1
ATOM 926 C C . ILE A 1 120 ? 51.885 -3.397 -38.673 1.00 37.53 120 ILE A C 1
ATOM 928 O O . ILE A 1 120 ? 53.064 -3.110 -38.451 1.00 37.53 120 ILE A O 1
ATOM 932 N N . LEU A 1 121 ? 51.483 -4.423 -39.416 1.00 34.88 121 LEU A N 1
ATOM 933 C CA . LEU A 1 121 ? 52.264 -5.086 -40.453 1.00 34.88 121 LEU A CA 1
ATOM 934 C C . LEU A 1 121 ? 51.774 -4.532 -41.795 1.00 34.88 121 LEU A C 1
ATOM 936 O O . LEU A 1 121 ? 50.539 -4.341 -41.912 1.00 34.88 121 LEU A O 1
#

Foldseek 3Di:
DPPPVVVVVVVVPPPPPPPPQDFDKDKDFLVCQVVPQPWFFQWFQFPVRDIFGADPNHWGWDCDDPPAGGWTWGAGPVRHTDIGHSNGTGMTMTGDSPPDPPVPDDDDDDDDDDPPDDDDD

Secondary structure (DSSP, 8-state):
--SSHHHHHHHGGGS-------EEEEEEEGGGGGG-SSSEEEEEEETTS-EEEEEEEEEEEEEEETTEEEEEEEEETTS-EEEEEGGGEEEEEEEEE------------------------

pLDDT: mean 71.7, std 22.18, range [34.88, 94.88]

Sequence (121 aa):
MFRRLIAAAFVVMIYFITGCAGSSRTIINQESVPYFTDAKIMSVTLLNGEVITFNANGGRYYERYKNQQRVIVGRTVQGQSAVIALDNVRKARLDNVTGEVDNRGMFFPTLLIVGVAAAIL

Radius of gyration: 24.75 Å; chains: 1; bounding box: 66×25×68 Å